Protein AF-A0A0S2UXV4-F1 (afdb_monomer_lite)

Structure (mmCIF, N/CA/C/O backbone):
data_AF-A0A0S2UXV4-F1
#
_entry.id   AF-A0A0S2UXV4-F1
#
loop_
_atom_site.group_PDB
_atom_site.id
_atom_site.type_symbol
_atom_site.label_atom_id
_atom_site.label_alt_id
_atom_site.label_comp_id
_atom_site.label_asym_id
_atom_site.label_entity_id
_atom_site.label_seq_id
_atom_site.pdbx_PDB_ins_code
_atom_site.Cartn_x
_atom_site.Cartn_y
_atom_site.Cartn_z
_atom_site.occupancy
_atom_site.B_iso_or_equiv
_atom_site.auth_seq_id
_atom_site.auth_comp_id
_atom_site.auth_asym_id
_atom_site.auth_atom_id
_atom_site.pdbx_PDB_model_num
ATOM 1 N N . MET A 1 1 ? 12.325 -0.995 1.389 1.00 57.44 1 MET A N 1
ATOM 2 C CA . MET A 1 1 ? 11.554 0.193 0.955 1.00 57.44 1 MET A CA 1
ATOM 3 C C . MET A 1 1 ? 10.919 -0.051 -0.409 1.00 57.44 1 MET A C 1
ATOM 5 O O . MET A 1 1 ? 11.620 -0.480 -1.323 1.00 57.44 1 MET A O 1
ATOM 9 N N . GLY A 1 2 ? 9.605 0.181 -0.484 1.00 92.56 2 GLY A N 1
ATOM 10 C CA . GLY A 1 2 ? 8.700 -0.107 -1.610 1.00 92.56 2 GLY A CA 1
ATOM 11 C C . GLY A 1 2 ? 7.215 -0.066 -1.202 1.00 92.56 2 GLY A C 1
ATOM 12 O O . GLY A 1 2 ? 6.404 -0.713 -1.843 1.00 92.56 2 GLY A O 1
ATOM 13 N N . MET A 1 3 ? 6.897 0.625 -0.096 1.00 97.44 3 MET A N 1
ATOM 14 C CA . MET A 1 3 ? 5.555 0.666 0.504 1.00 97.44 3 MET A CA 1
ATOM 15 C C . MET A 1 3 ? 4.651 1.669 -0.221 1.00 97.44 3 MET A C 1
ATOM 17 O O . MET A 1 3 ? 3.518 1.361 -0.568 1.00 97.44 3 MET A O 1
ATOM 21 N N . SER A 1 4 ? 5.173 2.869 -0.496 1.00 97.56 4 SER A N 1
ATOM 22 C CA . SER A 1 4 ? 4.485 3.858 -1.328 1.00 97.56 4 SER A CA 1
ATOM 23 C C . SER A 1 4 ? 4.500 3.428 -2.790 1.00 97.56 4 SER A C 1
ATOM 25 O O . SER A 1 4 ? 5.530 2.978 -3.308 1.00 97.56 4 SER A O 1
ATOM 27 N N . ASN A 1 5 ? 3.370 3.616 -3.465 1.00 94.38 5 ASN A N 1
ATOM 28 C CA . ASN A 1 5 ? 3.209 3.197 -4.847 1.00 94.38 5 ASN A CA 1
ATOM 29 C C . ASN A 1 5 ? 3.533 4.320 -5.843 1.00 94.38 5 ASN A C 1
ATOM 31 O O . ASN A 1 5 ? 3.295 5.495 -5.571 1.00 94.38 5 ASN A O 1
ATOM 35 N N . ALA A 1 6 ? 4.083 3.947 -6.996 1.00 97.50 6 ALA A N 1
ATOM 36 C CA . ALA A 1 6 ? 4.334 4.840 -8.122 1.00 97.50 6 ALA A CA 1
ATOM 37 C C . ALA A 1 6 ? 4.495 4.017 -9.406 1.00 97.50 6 ALA A C 1
ATOM 39 O O . ALA A 1 6 ? 5.276 3.063 -9.428 1.00 97.50 6 ALA A O 1
ATOM 40 N N . ASP A 1 7 ? 3.824 4.432 -10.480 1.00 98.19 7 ASP A N 1
ATOM 41 C CA . ASP A 1 7 ? 4.088 3.916 -11.824 1.00 98.19 7 ASP A CA 1
ATOM 42 C C . ASP A 1 7 ? 5.378 4.554 -12.353 1.00 98.19 7 ASP A C 1
ATOM 44 O O . ASP A 1 7 ? 5.411 5.748 -12.661 1.00 98.19 7 ASP A O 1
ATOM 48 N N . ARG A 1 8 ? 6.461 3.773 -12.422 1.00 98.62 8 ARG A N 1
ATOM 49 C CA . ARG A 1 8 ? 7.773 4.261 -12.871 1.00 98.62 8 ARG A CA 1
ATOM 50 C C . ARG A 1 8 ? 7.927 4.166 -14.393 1.00 98.62 8 ARG A C 1
ATOM 52 O O . ARG A 1 8 ? 8.929 4.652 -14.914 1.00 98.62 8 ARG A O 1
ATOM 59 N N . GLY A 1 9 ? 6.967 3.558 -15.090 1.00 98.31 9 GLY A N 1
ATOM 60 C CA . GLY A 1 9 ? 6.864 3.502 -16.547 1.00 98.31 9 GLY A CA 1
ATOM 61 C C . GLY A 1 9 ? 6.062 4.663 -17.139 1.00 98.31 9 GLY A C 1
ATOM 62 O O . GLY A 1 9 ? 6.107 4.878 -18.351 1.00 98.31 9 GLY A O 1
ATOM 63 N N . ALA A 1 10 ? 5.369 5.439 -16.300 1.00 98.50 10 ALA A N 1
ATOM 64 C CA . ALA A 1 10 ? 4.619 6.617 -16.715 1.00 98.50 10 ALA A CA 1
ATOM 65 C C . ALA A 1 10 ? 5.504 7.659 -17.441 1.00 98.50 10 ALA A C 1
ATOM 67 O O . ALA A 1 10 ? 6.684 7.809 -17.101 1.00 98.50 10 ALA A O 1
ATOM 68 N N . PRO A 1 11 ? 4.941 8.462 -18.374 1.00 98.50 11 PRO A N 1
ATOM 69 C CA . PRO A 1 11 ? 5.703 9.448 -19.151 1.00 98.50 11 PRO A CA 1
ATOM 70 C C . PRO A 1 11 ? 6.530 10.423 -18.306 1.00 98.50 11 PRO A C 1
ATOM 72 O O . PRO A 1 11 ? 7.628 10.799 -18.710 1.00 98.50 11 PRO A O 1
ATOM 75 N N . LEU A 1 12 ? 6.042 10.770 -17.108 1.00 98.62 12 LEU A N 1
ATOM 76 C CA . LEU A 1 12 ? 6.740 11.618 -16.136 1.00 98.62 12 LEU A CA 1
ATOM 77 C C . LEU A 1 12 ? 8.159 11.120 -15.809 1.00 98.62 12 LEU A C 1
ATOM 79 O O . LEU A 1 12 ? 9.052 11.920 -15.548 1.00 98.62 12 LEU A O 1
ATOM 83 N N . TRP A 1 13 ? 8.374 9.804 -15.830 1.00 98.69 13 TRP A N 1
ATOM 84 C CA . TRP A 1 13 ? 9.637 9.167 -15.454 1.00 98.69 13 TRP A CA 1
ATOM 85 C C . TRP A 1 13 ? 10.386 8.563 -16.640 1.00 98.69 13 TRP A C 1
ATOM 87 O O . TRP A 1 13 ? 11.352 7.826 -16.430 1.00 98.69 13 TRP A O 1
ATOM 97 N N . LYS A 1 14 ? 9.980 8.884 -17.878 1.00 98.44 14 LYS A N 1
ATOM 98 C CA . LYS A 1 14 ? 10.523 8.279 -19.100 1.00 98.44 14 LYS A CA 1
ATOM 99 C C . LYS A 1 14 ? 12.051 8.311 -19.140 1.00 98.44 14 LYS A C 1
ATOM 101 O O . LYS A 1 14 ? 12.664 7.272 -19.342 1.00 98.44 14 LYS A O 1
ATOM 106 N N . GLU A 1 15 ? 12.662 9.470 -18.904 1.00 98.62 15 GLU A N 1
ATOM 107 C CA . GLU A 1 15 ? 14.124 9.617 -18.966 1.00 98.62 15 GLU A CA 1
ATOM 108 C C . GLU A 1 15 ? 14.836 8.739 -17.930 1.00 98.62 15 GLU A C 1
ATOM 110 O O . GLU A 1 15 ? 15.818 8.073 -18.243 1.00 98.62 15 GLU A O 1
ATOM 115 N N . LYS A 1 16 ? 14.287 8.648 -16.712 1.00 98.75 16 LYS A N 1
ATOM 116 C CA . LYS A 1 16 ? 14.839 7.783 -15.660 1.00 98.75 16 LYS A CA 1
ATOM 117 C C . LYS A 1 16 ? 14.667 6.299 -15.983 1.00 98.75 16 LYS A C 1
ATOM 119 O O . LYS A 1 16 ? 15.548 5.503 -15.667 1.00 98.75 16 LYS A O 1
ATOM 124 N N . ARG A 1 17 ? 13.550 5.909 -16.607 1.00 98.75 17 ARG A N 1
ATOM 125 C CA . ARG A 1 17 ? 13.352 4.544 -17.120 1.00 98.75 17 ARG A CA 1
ATOM 126 C C . ARG A 1 17 ? 14.335 4.240 -18.247 1.00 98.75 17 ARG A C 1
ATOM 128 O O . ARG A 1 17 ? 14.887 3.147 -18.264 1.00 98.75 17 ARG A O 1
ATOM 135 N N . ASP A 1 18 ? 14.579 5.189 -19.143 1.00 98.69 18 ASP A N 1
ATOM 136 C CA . ASP A 1 18 ? 15.531 5.029 -20.243 1.00 98.69 18 ASP A CA 1
ATOM 137 C C . ASP A 1 18 ? 16.960 4.808 -19.725 1.00 98.69 18 ASP A C 1
ATOM 139 O O . ASP A 1 18 ? 17.652 3.945 -20.255 1.00 98.69 18 ASP A O 1
ATOM 143 N N . THR A 1 19 ? 17.366 5.468 -18.630 1.00 98.81 19 THR A N 1
ATOM 144 C CA . THR A 1 19 ? 18.645 5.179 -17.949 1.00 98.81 19 THR A CA 1
ATOM 145 C C . THR A 1 19 ? 18.727 3.745 -17.414 1.00 98.81 19 THR A C 1
ATOM 147 O O . THR A 1 19 ? 19.782 3.126 -17.467 1.00 98.81 19 THR A O 1
ATOM 150 N N . TRP A 1 20 ? 17.630 3.177 -16.907 1.00 98.75 20 TRP A N 1
ATOM 151 C CA . TRP A 1 20 ? 17.620 1.765 -16.501 1.00 98.75 20 TRP A CA 1
ATOM 152 C C . TRP A 1 20 ? 17.689 0.824 -17.699 1.00 98.75 20 TRP A C 1
ATOM 154 O O . TRP A 1 20 ? 18.433 -0.151 -17.673 1.00 98.75 20 TRP A O 1
ATOM 164 N N . VAL A 1 21 ? 16.950 1.135 -18.765 1.00 98.69 21 VAL A N 1
ATOM 165 C CA . VAL A 1 21 ? 16.989 0.354 -20.004 1.00 98.69 21 VAL A CA 1
ATOM 166 C C . VAL A 1 21 ? 18.397 0.357 -20.600 1.00 98.69 21 VAL A C 1
ATOM 168 O O . VAL A 1 21 ? 18.826 -0.698 -21.047 1.00 98.69 21 VAL A O 1
ATOM 171 N N . SER A 1 22 ? 19.140 1.470 -20.542 1.00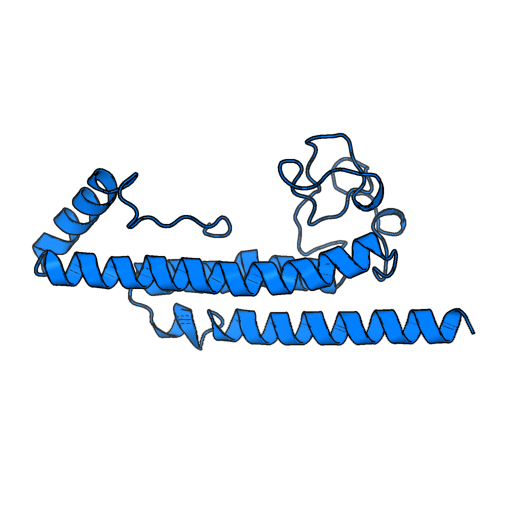 98.62 22 SER A N 1
ATOM 172 C CA . SER A 1 22 ? 20.525 1.511 -21.034 1.00 98.62 22 SER A CA 1
ATOM 173 C C . SER A 1 22 ? 21.486 0.637 -20.228 1.00 98.62 22 SER 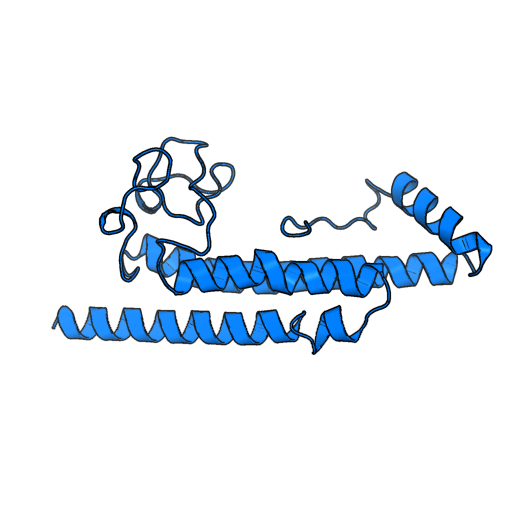A C 1
ATOM 175 O O . SER A 1 22 ? 22.439 0.137 -20.799 1.00 98.62 22 SER A O 1
ATOM 177 N N . VAL A 1 23 ? 21.242 0.418 -18.929 1.00 98.62 23 VAL A N 1
ATOM 178 C CA . VAL A 1 23 ? 22.025 -0.556 -18.139 1.00 98.62 23 VAL A CA 1
ATOM 179 C C . VAL A 1 23 ? 21.712 -1.983 -18.588 1.00 98.62 23 VAL A C 1
ATOM 181 O O . VAL A 1 23 ? 22.601 -2.815 -18.715 1.00 98.62 23 VAL A O 1
ATOM 184 N N . CYS A 1 24 ? 20.438 -2.288 -18.835 1.00 98.25 24 CYS A N 1
ATOM 185 C CA . CYS A 1 24 ? 20.035 -3.609 -19.316 1.00 98.25 24 CYS A CA 1
ATOM 186 C C . CYS A 1 24 ? 20.502 -3.895 -20.756 1.00 98.25 24 CYS A C 1
ATOM 188 O O . CYS A 1 24 ? 20.603 -5.065 -21.130 1.00 98.25 24 CYS A O 1
ATOM 190 N N . ASP A 1 25 ? 20.761 -2.847 -21.544 1.00 97.12 25 ASP A N 1
ATOM 191 C CA . ASP A 1 25 ? 21.166 -2.924 -22.954 1.00 97.12 25 ASP A CA 1
ATOM 192 C C . ASP A 1 25 ? 22.541 -3.577 -23.151 1.00 97.12 25 ASP A C 1
ATOM 194 O O . ASP A 1 25 ? 22.816 -4.135 -24.210 1.00 97.12 25 ASP A O 1
ATOM 198 N N . ASP A 1 26 ? 23.368 -3.619 -22.099 1.00 98.44 26 ASP A N 1
ATOM 199 C CA . ASP A 1 26 ? 24.643 -4.345 -22.098 1.00 98.44 26 ASP A CA 1
ATOM 200 C C . ASP A 1 26 ? 24.471 -5.835 -22.468 1.00 98.44 26 ASP A C 1
ATOM 202 O O . ASP A 1 26 ? 25.381 -6.446 -23.032 1.00 98.44 26 ASP A O 1
ATOM 206 N N . CYS A 1 27 ? 23.304 -6.427 -22.165 1.00 98.62 27 CYS A N 1
ATOM 207 C CA . CYS A 1 27 ? 23.048 -7.865 -22.330 1.00 98.62 27 CYS A CA 1
ATOM 208 C C . CYS A 1 27 ? 21.691 -8.219 -22.971 1.00 98.62 27 CYS A C 1
ATOM 210 O O . CYS A 1 27 ? 21.466 -9.382 -23.314 1.00 98.62 27 CYS A O 1
ATOM 212 N N . HIS A 1 28 ? 20.762 -7.272 -23.118 1.00 98.69 28 HIS A N 1
ATOM 213 C CA . HIS A 1 28 ? 19.406 -7.525 -23.612 1.00 98.69 28 HIS A CA 1
ATOM 214 C C . HIS A 1 28 ? 18.954 -6.447 -24.587 1.00 98.69 28 HIS A C 1
ATOM 216 O O . HIS A 1 28 ? 19.292 -5.290 -24.423 1.00 98.69 28 HIS A O 1
ATOM 222 N N . SER A 1 29 ? 18.082 -6.787 -25.543 1.00 98.62 29 SER A N 1
ATOM 223 C CA . SER A 1 29 ? 17.485 -5.745 -26.392 1.00 98.62 29 SER A CA 1
ATOM 224 C C . SER A 1 29 ? 16.732 -4.690 -25.552 1.00 98.62 29 SER A C 1
ATOM 226 O O . SER A 1 29 ? 16.037 -5.070 -24.595 1.00 98.62 29 SER A O 1
ATOM 228 N N . PRO A 1 30 ? 16.732 -3.400 -25.949 1.00 98.50 30 PRO A N 1
ATOM 229 C CA . PRO A 1 30 ? 16.050 -2.342 -25.200 1.00 98.50 30 PRO A CA 1
ATOM 230 C C . PRO A 1 30 ? 14.556 -2.605 -25.003 1.00 98.50 30 PRO A C 1
ATOM 232 O O . PRO A 1 30 ? 13.965 -2.215 -23.995 1.00 98.50 30 PRO A O 1
ATOM 235 N N . ARG A 1 31 ? 13.931 -3.277 -25.978 1.00 98.56 31 ARG A N 1
ATOM 236 C CA . ARG A 1 31 ? 12.520 -3.658 -25.921 1.00 98.56 31 ARG A CA 1
ATOM 237 C C . ARG A 1 31 ? 12.260 -4.662 -24.802 1.00 98.56 31 ARG A C 1
ATOM 239 O O . ARG A 1 31 ? 11.380 -4.418 -23.984 1.00 98.56 31 ARG A O 1
ATOM 246 N N . PHE A 1 32 ? 13.045 -5.739 -24.745 1.00 98.75 32 PHE A N 1
ATOM 247 C CA . PHE A 1 32 ? 12.918 -6.762 -23.706 1.00 98.75 32 PHE A CA 1
ATOM 248 C C . PHE A 1 32 ? 13.050 -6.151 -22.307 1.00 98.75 32 PHE A C 1
ATOM 250 O O . PHE A 1 32 ? 12.185 -6.353 -21.459 1.00 98.75 32 PHE A O 1
ATOM 257 N N . ALA A 1 33 ? 14.089 -5.341 -22.086 1.00 98.69 33 ALA A N 1
ATOM 258 C CA . ALA A 1 33 ? 14.313 -4.687 -20.801 1.00 98.69 33 ALA A CA 1
ATOM 259 C C . ALA A 1 33 ? 13.147 -3.766 -20.408 1.00 98.69 33 ALA A C 1
ATOM 261 O O . ALA A 1 33 ? 12.652 -3.820 -19.282 1.00 98.69 33 ALA A O 1
ATOM 262 N N . ARG A 1 34 ? 12.674 -2.939 -21.347 1.00 98.69 34 ARG A N 1
ATOM 263 C CA . ARG A 1 34 ? 11.580 -1.992 -21.105 1.00 98.69 34 ARG A CA 1
ATOM 264 C C . ARG A 1 34 ? 10.270 -2.693 -20.769 1.00 98.69 34 ARG A C 1
ATOM 266 O O . ARG A 1 34 ? 9.624 -2.293 -19.806 1.00 98.69 34 ARG A O 1
ATOM 273 N N . GLU A 1 35 ? 9.891 -3.707 -21.542 1.00 98.75 35 GLU A N 1
ATOM 274 C CA . GLU A 1 35 ? 8.645 -4.455 -21.336 1.00 98.75 35 GLU A CA 1
ATOM 275 C C . GLU A 1 35 ? 8.700 -5.276 -20.033 1.00 98.75 35 GLU A C 1
ATOM 277 O O . GLU A 1 35 ? 7.721 -5.319 -19.292 1.00 98.75 35 GLU A O 1
ATOM 282 N N . ASN A 1 36 ? 9.863 -5.830 -19.668 1.00 98.75 36 ASN A N 1
ATOM 283 C CA . ASN A 1 36 ? 10.034 -6.521 -18.387 1.00 98.75 36 ASN A CA 1
ATOM 284 C C . ASN A 1 36 ? 9.922 -5.563 -17.184 1.00 98.75 36 ASN A C 1
ATOM 286 O O . ASN A 1 36 ? 9.260 -5.868 -16.193 1.00 98.75 36 ASN A O 1
ATOM 290 N N . LEU A 1 37 ? 10.524 -4.372 -17.273 1.00 98.81 37 LEU A N 1
ATOM 291 C CA . LEU A 1 37 ? 10.383 -3.338 -16.242 1.00 98.81 37 LEU A CA 1
ATOM 292 C C . LEU A 1 37 ? 8.968 -2.743 -16.196 1.00 98.81 37 LEU A C 1
ATOM 294 O O . LEU A 1 37 ? 8.528 -2.320 -15.132 1.00 98.81 37 LEU A O 1
ATOM 298 N N . GLN A 1 38 ? 8.238 -2.738 -17.312 1.00 98.81 38 GLN A N 1
ATOM 299 C CA . GLN A 1 38 ? 6.821 -2.380 -17.322 1.00 98.81 38 GLN A CA 1
ATOM 300 C C . GLN A 1 38 ? 5.980 -3.409 -16.553 1.00 98.81 38 GLN A C 1
ATOM 302 O O . GLN A 1 38 ? 5.096 -3.021 -15.795 1.00 98.81 38 GLN A O 1
ATOM 307 N N . ALA A 1 39 ? 6.282 -4.706 -16.667 1.00 98.81 39 ALA A N 1
ATOM 308 C CA . ALA A 1 39 ? 5.599 -5.729 -15.873 1.00 98.81 39 ALA A CA 1
ATOM 309 C C . ALA A 1 39 ? 5.800 -5.523 -14.357 1.00 98.81 39 ALA A C 1
ATOM 311 O O . ALA A 1 39 ? 4.876 -5.752 -13.578 1.00 98.81 39 ALA A O 1
ATOM 312 N N . MET A 1 40 ? 6.971 -5.032 -13.930 1.00 98.81 40 MET A N 1
ATOM 313 C CA . MET A 1 40 ? 7.192 -4.604 -12.541 1.00 98.81 40 MET A CA 1
ATOM 314 C C . MET A 1 40 ? 6.260 -3.446 -12.146 1.00 98.81 40 MET A C 1
ATOM 316 O O . MET A 1 40 ? 5.716 -3.466 -11.044 1.00 98.81 40 MET A O 1
ATOM 320 N N . ASP A 1 41 ? 6.058 -2.452 -13.019 1.00 98.75 41 ASP A N 1
ATOM 321 C CA . ASP A 1 41 ? 5.152 -1.330 -12.736 1.00 98.75 41 ASP A CA 1
ATOM 322 C C . ASP A 1 41 ? 3.703 -1.798 -12.550 1.00 98.75 41 ASP A C 1
ATOM 324 O O . ASP A 1 41 ? 3.037 -1.354 -11.613 1.00 98.75 41 ASP A O 1
ATOM 328 N N . GLU A 1 42 ? 3.224 -2.709 -13.404 1.00 98.81 42 GLU A N 1
ATOM 329 C CA . GLU A 1 42 ? 1.883 -3.294 -13.272 1.00 98.81 42 GLU A CA 1
ATOM 330 C C . GLU A 1 42 ? 1.745 -4.102 -11.980 1.00 98.81 42 GLU A C 1
ATOM 332 O O . GLU A 1 42 ? 0.815 -3.874 -11.210 1.00 98.81 42 GLU A O 1
ATOM 337 N N . ALA A 1 43 ? 2.722 -4.954 -11.656 1.00 98.69 43 ALA A N 1
ATOM 338 C CA . ALA A 1 43 ? 2.705 -5.712 -10.407 1.00 98.69 43 ALA A CA 1
ATOM 339 C C . ALA A 1 43 ? 2.685 -4.802 -9.163 1.00 98.69 43 ALA A C 1
ATOM 341 O O . ALA A 1 43 ? 1.992 -5.094 -8.187 1.00 98.69 43 ALA A O 1
ATOM 342 N N . CYS A 1 44 ? 3.405 -3.674 -9.187 1.00 98.56 44 CYS A N 1
ATOM 343 C CA . CYS A 1 44 ? 3.343 -2.671 -8.123 1.00 98.56 44 CYS A CA 1
ATOM 344 C C . CYS A 1 44 ? 1.967 -1.997 -8.037 1.00 98.56 44 CYS A C 1
ATOM 346 O O . CYS A 1 44 ? 1.455 -1.810 -6.929 1.00 98.56 44 CYS A O 1
ATOM 348 N N . LYS A 1 45 ? 1.355 -1.635 -9.171 1.00 98.62 45 LYS A N 1
ATOM 349 C CA . LYS A 1 45 ? 0.001 -1.059 -9.220 1.00 98.62 45 LYS A CA 1
ATOM 350 C C . LYS A 1 45 ? -1.029 -2.027 -8.635 1.00 98.62 45 LYS A C 1
ATOM 352 O O . LYS A 1 45 ? -1.739 -1.647 -7.703 1.00 98.62 45 LYS A O 1
ATOM 357 N N . ASP A 1 46 ? -1.017 -3.281 -9.073 1.00 98.69 46 ASP A N 1
ATOM 358 C CA . ASP A 1 46 ? -1.932 -4.326 -8.600 1.00 98.69 46 ASP A CA 1
ATOM 359 C C . ASP A 1 46 ? -1.754 -4.635 -7.107 1.00 98.69 46 ASP A C 1
ATOM 361 O O . ASP A 1 46 ? -2.733 -4.778 -6.372 1.00 98.69 46 ASP A O 1
ATOM 365 N N . ALA A 1 47 ? -0.513 -4.668 -6.616 1.00 98.69 47 ALA A N 1
ATOM 366 C CA . ALA A 1 47 ? -0.236 -4.806 -5.187 1.00 98.69 47 ALA A CA 1
ATOM 367 C C . ALA A 1 47 ? -0.824 -3.642 -4.371 1.00 98.69 47 ALA A C 1
ATOM 369 O O . ALA A 1 47 ? -1.409 -3.850 -3.306 1.00 98.69 47 ALA A O 1
ATOM 370 N N . GLY A 1 48 ? -0.724 -2.416 -4.895 1.00 98.38 48 GLY A N 1
ATOM 371 C CA . GLY A 1 48 ? -1.343 -1.240 -4.291 1.00 98.38 48 GLY A CA 1
ATOM 372 C C . GLY A 1 48 ? -2.858 -1.372 -4.161 1.00 98.38 48 GLY A C 1
ATOM 373 O O . GLY A 1 48 ? -3.393 -1.046 -3.105 1.00 98.38 48 GLY A O 1
ATOM 374 N N . LEU A 1 49 ? -3.535 -1.913 -5.180 1.00 98.50 49 LEU A N 1
ATOM 375 C CA . LEU A 1 49 ? -4.983 -2.156 -5.141 1.00 98.50 49 LEU A CA 1
ATOM 376 C C . LEU A 1 49 ? -5.367 -3.109 -3.999 1.00 98.50 49 LEU A C 1
ATOM 378 O O . LEU A 1 49 ? -6.277 -2.808 -3.224 1.00 98.50 49 LEU A O 1
ATOM 382 N N . LYS A 1 50 ? -4.628 -4.215 -3.836 1.00 98.56 50 LYS A N 1
ATOM 383 C CA . LYS A 1 50 ? -4.845 -5.169 -2.733 1.00 98.56 50 LYS A CA 1
ATOM 384 C C . LYS A 1 50 ? -4.658 -4.517 -1.364 1.00 98.56 50 LYS A C 1
ATOM 386 O O . LYS A 1 50 ? -5.428 -4.777 -0.433 1.00 98.56 50 LYS A O 1
ATOM 391 N N . TYR A 1 51 ? -3.646 -3.661 -1.222 1.00 98.75 51 TYR A N 1
ATOM 392 C CA . TYR A 1 51 ? -3.432 -2.959 0.039 1.00 98.75 51 TYR A CA 1
ATOM 393 C C . TYR A 1 51 ? -4.517 -1.919 0.314 1.00 98.75 51 TYR A C 1
ATOM 395 O O . TYR A 1 51 ? -4.971 -1.832 1.449 1.00 98.75 51 TYR A O 1
ATOM 403 N N . THR A 1 52 ? -4.996 -1.184 -0.694 1.00 98.62 52 THR A N 1
ATOM 404 C CA . THR A 1 52 ? -6.125 -0.258 -0.524 1.00 98.62 52 THR A CA 1
ATOM 405 C C . THR A 1 52 ? -7.361 -0.980 0.015 1.00 98.62 52 THR A C 1
ATOM 407 O O . THR A 1 52 ? -8.002 -0.474 0.935 1.00 98.62 52 THR A O 1
ATOM 410 N N . GLU A 1 53 ? -7.666 -2.184 -0.480 1.00 98.69 53 GLU A N 1
ATOM 411 C CA . GLU A 1 53 ? -8.760 -3.000 0.064 1.00 98.69 53 GLU A CA 1
ATOM 412 C C . GLU A 1 53 ? -8.492 -3.426 1.517 1.00 98.69 53 GLU A C 1
ATOM 414 O O . GLU A 1 53 ? -9.355 -3.269 2.380 1.00 98.69 53 GLU A O 1
ATOM 419 N N . THR A 1 54 ? -7.279 -3.908 1.809 1.00 98.75 54 THR A N 1
ATOM 420 C CA . THR A 1 54 ? -6.877 -4.337 3.163 1.00 98.75 54 THR A CA 1
ATOM 421 C C . THR A 1 54 ? -6.971 -3.183 4.167 1.00 98.75 54 THR A C 1
ATOM 423 O O . THR A 1 54 ? -7.575 -3.325 5.230 1.00 98.75 54 THR A O 1
ATOM 426 N N . PHE A 1 55 ? -6.434 -2.017 3.805 1.00 98.75 55 PHE A N 1
ATOM 427 C CA . PHE A 1 55 ? -6.472 -0.806 4.616 1.00 98.75 55 PHE A CA 1
ATOM 428 C C . PHE A 1 55 ? -7.909 -0.355 4.864 1.00 98.75 55 PHE A C 1
ATOM 430 O O . PHE A 1 55 ? -8.239 0.020 5.984 1.00 98.75 55 PHE A O 1
ATOM 437 N N . LYS A 1 56 ? -8.794 -0.436 3.860 1.00 98.62 56 LYS A N 1
ATOM 438 C CA . LYS A 1 56 ? -10.186 -0.008 4.026 1.00 98.62 56 LYS A CA 1
ATOM 439 C C . LYS A 1 56 ? -10.943 -0.852 5.050 1.00 98.62 56 LYS A C 1
ATOM 441 O O . LYS A 1 56 ? -11.777 -0.316 5.776 1.00 98.62 56 LYS A O 1
ATOM 446 N N . VAL A 1 57 ? -10.631 -2.145 5.154 1.00 98.50 57 VAL A N 1
ATOM 447 C CA . VAL A 1 57 ? -11.180 -3.008 6.212 1.00 98.50 57 VAL A CA 1
ATOM 448 C C . VAL A 1 57 ? -10.763 -2.505 7.598 1.00 98.50 57 VAL A C 1
ATOM 450 O O . VAL A 1 57 ? -11.619 -2.359 8.470 1.00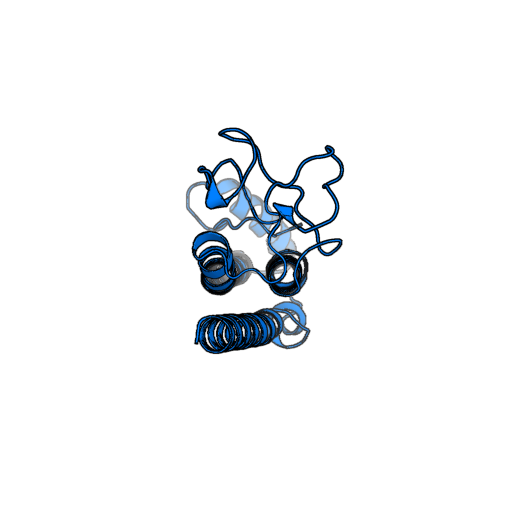 98.50 57 VAL A O 1
ATOM 453 N N . ALA A 1 58 ? -9.477 -2.199 7.787 1.00 98.31 58 ALA A N 1
ATOM 454 C CA . ALA A 1 58 ? -8.946 -1.693 9.053 1.00 98.31 58 ALA A CA 1
ATOM 455 C C . ALA A 1 58 ? -9.475 -0.293 9.397 1.00 98.31 58 ALA A C 1
ATOM 457 O O . ALA A 1 58 ? -9.920 -0.055 10.517 1.00 98.31 58 ALA A O 1
ATOM 458 N N . GLU A 1 59 ? -9.484 0.615 8.421 1.00 98.50 59 GLU A N 1
ATOM 459 C CA . GLU A 1 59 ? -9.984 1.978 8.586 1.00 98.50 59 GLU A CA 1
ATOM 460 C C . GLU A 1 59 ? -11.464 1.985 8.974 1.00 98.50 59 GLU A C 1
ATOM 462 O O . GLU A 1 59 ? -11.855 2.720 9.874 1.00 98.50 59 GLU A O 1
ATOM 467 N N . ASN A 1 60 ? -12.292 1.140 8.354 1.00 98.19 60 ASN A N 1
ATOM 468 C CA . ASN A 1 60 ? -13.702 1.059 8.724 1.00 98.19 60 ASN A CA 1
ATOM 469 C C . ASN A 1 60 ? -13.887 0.581 10.173 1.00 98.19 60 ASN A C 1
ATOM 471 O O . ASN A 1 60 ? -14.757 1.101 10.856 1.00 98.19 60 ASN A O 1
ATOM 475 N N . LEU A 1 61 ? -13.078 -0.364 10.672 1.00 97.44 61 LEU A N 1
ATOM 476 C CA . LEU A 1 61 ? -13.134 -0.752 12.091 1.00 97.44 61 LEU A CA 1
ATOM 477 C C . LEU A 1 61 ? -12.737 0.404 13.014 1.00 97.44 61 LEU A C 1
ATOM 479 O O . LEU A 1 61 ? -13.405 0.627 14.020 1.00 97.44 61 LEU A O 1
ATOM 483 N N . GLN A 1 62 ? -11.690 1.153 12.655 1.00 97.50 62 GLN A N 1
ATOM 484 C CA . GLN A 1 62 ? -11.256 2.329 13.408 1.00 97.50 62 GLN A CA 1
ATOM 485 C C . GLN A 1 62 ? -12.364 3.390 13.467 1.00 97.50 62 GLN A C 1
ATOM 487 O O . GLN A 1 62 ? -12.691 3.893 14.540 1.00 97.50 62 GLN A O 1
ATOM 492 N N . LEU A 1 63 ? -12.971 3.715 12.324 1.00 97.56 63 LEU A N 1
ATOM 493 C CA . LEU A 1 63 ? -14.015 4.738 12.231 1.00 97.56 63 LEU A CA 1
ATOM 494 C C . LEU A 1 63 ? -15.336 4.306 12.879 1.00 97.56 63 LEU A C 1
ATOM 496 O O . LEU A 1 63 ? -16.027 5.143 13.455 1.00 97.56 63 LEU A O 1
ATOM 500 N N . ASP A 1 64 ? -15.661 3.013 12.842 1.00 96.62 64 ASP A N 1
ATOM 501 C CA . ASP A 1 64 ? -16.845 2.454 13.504 1.00 96.62 64 ASP A CA 1
ATOM 502 C C . ASP A 1 64 ? -16.657 2.297 15.028 1.00 96.62 64 ASP A C 1
ATOM 504 O O . ASP A 1 64 ? -17.604 1.931 15.730 1.00 96.62 64 ASP A O 1
ATOM 508 N N . GLY A 1 65 ? -15.451 2.552 15.553 1.00 95.81 65 GLY A N 1
ATOM 509 C CA . GLY A 1 65 ? -15.119 2.358 16.965 1.00 95.81 65 GLY A CA 1
ATOM 510 C C . GLY A 1 65 ? -15.117 0.886 17.386 1.00 95.81 65 GLY A C 1
ATOM 511 O O . GLY A 1 65 ? -15.472 0.580 18.519 1.00 95.81 65 GLY A O 1
ATOM 512 N N . MET A 1 66 ? -14.779 -0.009 16.454 1.00 95.38 66 MET A N 1
ATOM 513 C CA . MET A 1 66 ? -14.768 -1.471 16.612 1.00 95.38 66 MET A CA 1
ATOM 514 C C . MET A 1 66 ? -13.348 -2.054 16.523 1.00 95.38 66 MET A C 1
ATOM 516 O O . MET A 1 66 ? -13.175 -3.243 16.255 1.00 95.38 66 MET A O 1
ATOM 520 N N . GLY A 1 67 ? -12.319 -1.214 16.650 1.00 88.81 67 GLY A N 1
ATOM 521 C CA . GLY A 1 67 ? -10.948 -1.679 16.824 1.00 88.81 67 GLY A CA 1
ATOM 522 C C . GLY A 1 67 ? -10.798 -2.319 18.200 1.00 88.81 67 GLY A C 1
ATOM 523 O O . GLY A 1 67 ? -11.180 -1.722 19.200 1.00 88.81 67 GLY A O 1
ATOM 524 N N . GLU A 1 68 ? -10.239 -3.525 18.249 1.00 90.19 68 GLU A N 1
ATOM 525 C CA . GLU A 1 68 ? -10.056 -4.274 19.493 1.00 90.19 68 GLU A CA 1
ATOM 526 C C . GLU A 1 68 ? -8.555 -4.495 19.751 1.00 90.19 68 GLU A C 1
ATOM 528 O O . GLU A 1 68 ? -7.956 -5.394 19.143 1.00 90.19 68 GLU A O 1
ATOM 533 N N . PRO A 1 69 ? -7.912 -3.685 20.617 1.00 94.44 69 PRO A N 1
ATOM 534 C CA . PRO A 1 69 ? -8.425 -2.460 21.256 1.00 94.44 69 PRO A CA 1
ATOM 535 C C . PRO A 1 69 ? -8.384 -1.224 20.328 1.00 94.44 69 PRO A C 1
ATOM 537 O O . PRO A 1 69 ? -7.703 -1.220 19.301 1.00 94.44 69 PRO A O 1
ATOM 540 N N . MET A 1 70 ? -9.069 -0.141 20.720 1.00 97.56 70 MET A N 1
ATOM 541 C CA . MET A 1 70 ? -8.960 1.178 20.076 1.00 97.56 70 MET A CA 1
ATOM 542 C C . MET A 1 70 ? -7.657 1.896 20.495 1.00 97.56 70 MET A C 1
ATOM 544 O O . MET A 1 70 ? -7.167 1.662 21.600 1.00 97.56 70 MET A O 1
ATOM 548 N N . PRO A 1 71 ? -7.114 2.850 19.704 1.00 98.06 71 PRO A N 1
ATOM 549 C CA . PRO A 1 71 ? -5.835 3.512 20.012 1.00 98.06 71 PRO A CA 1
ATOM 550 C C . PRO A 1 71 ? -5.740 4.176 21.389 1.00 98.06 71 PRO A C 1
ATOM 552 O O . PRO A 1 71 ? -4.694 4.125 22.034 1.00 98.06 71 PRO A O 1
ATOM 555 N N . LYS A 1 72 ? -6.842 4.762 21.867 1.00 97.44 72 LYS A N 1
ATOM 556 C CA . LYS A 1 72 ? -6.940 5.377 23.203 1.00 97.44 72 LYS A CA 1
ATOM 557 C C . LYS A 1 72 ? -6.753 4.380 24.358 1.00 97.44 72 LYS A C 1
ATOM 559 O O . LYS A 1 72 ? -6.443 4.803 25.463 1.00 97.44 72 LYS A O 1
ATOM 564 N N . ASP A 1 73 ? -6.968 3.092 24.094 1.00 97.75 73 ASP A N 1
ATOM 565 C CA . ASP A 1 73 ? -6.916 2.007 25.076 1.00 97.75 73 ASP A CA 1
ATOM 566 C C . ASP A 1 73 ? -5.617 1.178 24.946 1.00 97.75 73 ASP A C 1
ATOM 568 O O . ASP A 1 73 ? -5.363 0.279 25.747 1.00 97.75 73 ASP A O 1
ATOM 572 N N . LEU A 1 74 ? -4.770 1.482 23.954 1.00 98.12 74 LEU A N 1
ATOM 573 C CA . LEU A 1 74 ? -3.403 0.964 23.846 1.00 98.12 74 LEU A CA 1
ATOM 574 C C . LEU A 1 74 ? -2.447 1.741 24.759 1.00 98.12 74 LEU A C 1
ATOM 576 O O . LEU A 1 74 ? -2.745 2.855 25.182 1.00 98.12 74 LEU A O 1
ATOM 580 N N . HIS A 1 75 ? -1.255 1.193 25.016 1.00 98.31 75 HIS A N 1
ATOM 581 C CA . HIS A 1 75 ? -0.169 1.988 25.597 1.00 98.31 75 HIS A CA 1
ATOM 582 C C . HIS A 1 75 ? 0.150 3.168 24.657 1.00 98.31 75 HIS A C 1
ATOM 584 O O . HIS A 1 75 ? 0.117 2.959 23.438 1.00 98.31 75 HIS A O 1
ATOM 590 N N . PRO A 1 76 ? 0.472 4.373 25.173 1.00 98.50 76 PRO A N 1
ATOM 591 C CA . PRO A 1 76 ? 0.816 5.503 24.318 1.00 98.50 76 PRO A CA 1
ATOM 592 C C . PRO A 1 76 ? 1.964 5.156 23.362 1.00 98.50 76 PRO A C 1
ATOM 594 O O . PRO A 1 76 ? 2.829 4.327 23.670 1.00 98.50 76 PRO A O 1
ATOM 597 N N . ASP A 1 77 ? 1.946 5.775 22.188 1.00 98.38 77 ASP A N 1
ATOM 598 C CA . ASP A 1 77 ? 3.010 5.677 21.198 1.00 98.38 77 ASP A CA 1
ATOM 599 C C . ASP A 1 77 ? 4.312 6.322 21.708 1.00 98.38 77 ASP A C 1
ATOM 601 O O . ASP A 1 77 ? 4.386 6.856 22.821 1.00 98.38 77 ASP A O 1
ATOM 605 N N . TRP A 1 78 ? 5.377 6.264 20.907 1.00 97.88 78 TRP A N 1
ATOM 606 C CA . TRP A 1 78 ? 6.671 6.837 21.303 1.00 97.88 78 TRP A CA 1
ATOM 607 C C . TRP A 1 78 ? 6.623 8.347 21.618 1.00 97.88 78 TRP A C 1
ATOM 609 O O . TRP A 1 78 ? 7.491 8.840 22.340 1.00 97.88 78 TRP A O 1
ATOM 619 N N . ALA A 1 79 ? 5.634 9.077 21.088 1.00 97.69 79 ALA A N 1
ATOM 620 C CA . ALA A 1 79 ? 5.428 10.501 21.334 1.00 97.69 79 ALA A CA 1
ATOM 621 C C . ALA A 1 79 ? 4.597 10.767 22.604 1.00 97.69 79 ALA A C 1
ATOM 623 O O . ALA A 1 79 ? 4.390 11.923 22.972 1.00 97.69 79 ALA A O 1
ATOM 624 N N . GLY A 1 80 ? 4.154 9.716 23.301 1.00 98.00 80 GLY A N 1
ATOM 625 C CA . GLY A 1 80 ? 3.273 9.829 24.458 1.00 98.00 80 GLY A CA 1
ATOM 626 C C . GLY A 1 80 ? 1.805 10.033 24.076 1.00 98.00 80 GLY A C 1
ATOM 627 O O . GLY A 1 80 ? 1.018 10.453 24.924 1.00 98.00 80 GLY A O 1
ATOM 628 N N . GLU A 1 81 ? 1.429 9.769 22.823 1.00 98.00 81 GLU A N 1
ATOM 629 C CA . GLU A 1 81 ? 0.095 10.027 22.287 1.00 98.00 81 GLU A CA 1
ATOM 630 C C . GLU A 1 81 ? -0.674 8.735 21.973 1.00 98.00 81 GLU A C 1
ATOM 632 O O . GLU A 1 81 ? -0.143 7.629 22.003 1.00 98.00 81 GLU A O 1
ATOM 637 N N . HIS A 1 82 ? -1.962 8.874 21.655 1.00 98.19 82 HIS A N 1
ATOM 638 C CA . HIS A 1 82 ? -2.844 7.763 21.282 1.00 98.19 82 HIS A CA 1
ATOM 639 C C . HIS A 1 82 ? -3.375 7.928 19.851 1.00 98.19 82 HIS A C 1
ATOM 641 O O . HIS A 1 82 ? -4.581 7.856 19.599 1.00 98.19 82 HIS A O 1
ATOM 647 N N . VAL A 1 83 ? -2.474 8.206 18.906 1.00 98.50 83 VAL A N 1
ATOM 648 C CA . VAL A 1 83 ? -2.801 8.319 17.477 1.00 98.50 83 VAL A CA 1
ATOM 649 C C . VAL A 1 83 ? -2.863 6.924 16.850 1.00 98.50 83 VAL A C 1
ATOM 651 O O . VAL A 1 83 ? -2.035 6.058 17.146 1.00 98.50 83 VAL A O 1
ATOM 654 N N . TRP A 1 84 ? -3.842 6.689 15.971 1.00 98.69 84 TRP A N 1
ATOM 655 C CA . TRP A 1 84 ? -3.980 5.416 15.255 1.00 98.69 84 TRP A CA 1
ATOM 656 C C . TRP A 1 84 ? -2.715 5.092 14.455 1.00 98.69 84 TRP A C 1
ATOM 658 O O . TRP A 1 84 ? -2.232 5.944 13.704 1.00 98.69 84 TRP A O 1
ATOM 668 N N . SER A 1 85 ? -2.190 3.865 14.571 1.00 98.69 85 SER A N 1
ATOM 669 C CA . SER A 1 85 ? -0.879 3.520 14.002 1.00 98.69 85 SER A CA 1
ATOM 670 C C . SER A 1 85 ? -0.822 3.724 12.487 1.00 98.69 85 SER A C 1
ATOM 672 O O . SER A 1 85 ? 0.186 4.170 11.942 1.00 98.69 85 SER A O 1
ATOM 674 N N . LEU A 1 86 ? -1.925 3.431 11.801 1.00 98.62 86 LEU A N 1
ATOM 675 C CA . LEU A 1 86 ? -2.011 3.491 10.345 1.00 98.62 86 LEU A CA 1
ATOM 676 C C . LEU A 1 86 ? -2.383 4.886 9.806 1.00 98.62 86 LEU A C 1
ATOM 678 O O . LEU A 1 86 ? -2.536 5.048 8.593 1.00 98.62 86 LEU A O 1
ATOM 682 N N . LYS A 1 87 ? -2.527 5.908 10.665 1.00 98.69 87 LYS A N 1
ATOM 683 C CA . LYS A 1 87 ? -2.851 7.271 10.223 1.00 98.69 87 LYS A CA 1
ATOM 684 C C . LYS A 1 87 ? -1.681 7.868 9.439 1.00 98.69 87 LYS A C 1
ATOM 686 O O . LYS A 1 87 ? -0.638 8.188 10.001 1.00 98.69 87 LYS A O 1
ATOM 691 N N . ILE A 1 88 ? -1.901 8.130 8.157 1.00 98.69 88 ILE A N 1
ATOM 692 C CA . ILE A 1 88 ? -1.046 8.975 7.310 1.00 98.69 88 ILE A CA 1
ATOM 693 C C . ILE A 1 88 ? -1.627 10.396 7.281 1.00 98.69 88 ILE A C 1
ATOM 695 O O . ILE A 1 88 ? -2.621 10.651 6.605 1.00 98.69 88 ILE A O 1
ATOM 699 N N . GLY A 1 89 ? -1.008 11.344 7.983 1.00 98.56 89 GLY A N 1
ATOM 700 C CA . GLY A 1 89 ? -1.549 12.700 8.170 1.00 98.56 89 GLY A CA 1
ATOM 701 C C . GLY A 1 89 ? -1.756 13.505 6.879 1.00 98.56 89 GLY A C 1
ATOM 702 O O . GLY A 1 89 ? -2.540 14.447 6.861 1.00 98.56 89 GLY A O 1
ATOM 703 N N . ALA A 1 90 ? -1.106 13.112 5.779 1.00 98.50 90 ALA A N 1
ATOM 704 C CA . ALA A 1 90 ? -1.331 13.698 4.456 1.00 98.50 90 ALA A CA 1
ATOM 705 C C . ALA A 1 90 ? -2.664 13.275 3.802 1.00 98.50 90 ALA A C 1
ATOM 707 O O . ALA A 1 90 ? -3.103 13.924 2.855 1.00 98.50 90 ALA A O 1
ATOM 708 N N . TYR A 1 91 ? -3.287 12.189 4.274 1.00 98.44 91 TYR A N 1
ATOM 709 C CA . TYR A 1 91 ? -4.500 11.601 3.690 1.00 98.44 91 TYR A CA 1
ATOM 710 C C . TYR A 1 91 ? -5.657 11.461 4.680 1.00 98.44 91 TYR A C 1
ATOM 712 O O . TYR A 1 91 ? -6.809 11.422 4.257 1.00 98.44 91 TYR A O 1
ATOM 720 N N . HIS A 1 92 ? -5.362 11.389 5.977 1.00 98.44 92 HIS A N 1
ATOM 721 C CA . HIS A 1 92 ? -6.353 11.144 7.018 1.00 98.44 92 HIS A CA 1
ATOM 722 C C . HIS A 1 92 ? -6.355 12.287 8.028 1.00 98.44 92 HIS A C 1
ATOM 724 O O . HIS A 1 92 ? -5.315 12.645 8.587 1.00 98.44 92 HIS A O 1
ATOM 730 N N . ASP A 1 93 ? -7.545 12.814 8.295 1.00 97.31 93 ASP A N 1
ATOM 731 C CA . ASP A 1 93 ? -7.787 13.828 9.311 1.00 97.31 93 ASP A CA 1
ATOM 732 C C . ASP A 1 93 ? -9.131 13.573 10.002 1.00 97.31 93 ASP A C 1
ATOM 734 O O . ASP A 1 93 ? -10.043 12.986 9.416 1.00 97.31 93 ASP A O 1
ATOM 738 N N . GLY A 1 94 ? -9.242 13.999 11.258 1.00 95.38 94 GLY A N 1
ATOM 739 C CA . GLY A 1 94 ? -10.464 13.882 12.050 1.00 95.38 94 GLY A CA 1
ATOM 740 C C . GLY A 1 94 ? -10.323 13.074 13.346 1.00 95.38 94 GLY A C 1
ATOM 741 O O . GLY A 1 94 ? -9.350 12.342 13.554 1.00 95.38 94 GLY A O 1
ATOM 742 N N . PRO A 1 95 ? -11.325 13.184 14.237 1.00 94.38 95 PRO A N 1
ATOM 743 C CA . PRO A 1 95 ? -11.250 12.665 15.604 1.00 94.38 95 PRO A CA 1
ATOM 744 C C . PRO A 1 95 ? -11.153 11.139 15.673 1.00 94.38 95 PRO A C 1
ATOM 746 O O . PRO A 1 95 ? -10.584 10.613 16.623 1.00 94.38 95 PRO A O 1
ATOM 749 N N . GLY A 1 96 ? -11.655 10.429 14.656 1.00 94.75 96 GLY A N 1
ATOM 750 C CA . GLY A 1 96 ? -11.555 8.972 14.566 1.00 94.75 96 GLY A CA 1
ATOM 751 C C . GLY A 1 96 ? -10.120 8.455 14.442 1.00 94.75 96 GLY A C 1
ATOM 752 O O . GLY A 1 96 ? -9.892 7.287 14.716 1.00 94.75 96 GLY A O 1
ATOM 753 N N . TYR A 1 97 ? -9.146 9.294 14.077 1.00 97.75 97 TYR A N 1
ATOM 754 C CA . TYR A 1 97 ? -7.746 8.886 13.911 1.00 97.75 97 TYR A CA 1
ATOM 755 C C . TYR A 1 97 ? -6.821 9.368 15.044 1.00 97.75 97 TYR A C 1
ATOM 757 O O . TYR A 1 97 ? -5.747 8.797 15.233 1.00 97.75 97 TYR A O 1
ATOM 765 N N . GLY A 1 98 ? -7.219 10.407 15.788 1.00 96.94 98 GLY A N 1
ATOM 766 C CA . GLY A 1 98 ? -6.373 11.092 16.775 1.00 96.94 98 GLY A CA 1
ATOM 767 C C . GLY A 1 98 ? -5.306 12.007 16.152 1.00 96.94 98 GLY A C 1
ATOM 768 O O . GLY A 1 98 ? -5.150 12.061 14.931 1.00 96.94 98 GLY A O 1
ATOM 769 N N . GLY A 1 99 ? -4.559 12.729 16.995 1.00 97.12 99 GLY A N 1
ATOM 770 C CA . GLY A 1 99 ? -3.475 13.639 16.587 1.00 97.12 99 GLY A CA 1
ATOM 771 C C . GLY A 1 99 ? -3.948 14.923 15.887 1.00 97.12 99 GLY A C 1
ATOM 772 O O . GLY A 1 99 ? -5.115 15.064 15.523 1.00 97.12 99 GLY A O 1
ATOM 773 N N . ALA A 1 100 ? -3.031 15.865 15.675 1.00 97.38 100 ALA A N 1
ATOM 774 C CA . ALA A 1 100 ? -3.298 17.119 14.971 1.00 97.38 100 ALA A CA 1
ATOM 775 C C . ALA A 1 100 ? -3.504 16.925 13.452 1.00 97.38 100 ALA A C 1
ATOM 777 O O . ALA A 1 100 ? -3.147 15.889 12.873 1.00 97.38 100 ALA A O 1
ATOM 778 N N . GLN A 1 101 ? -4.048 17.950 12.785 1.00 97.44 101 GLN A N 1
ATOM 779 C CA . GLN A 1 101 ? -4.163 17.976 11.324 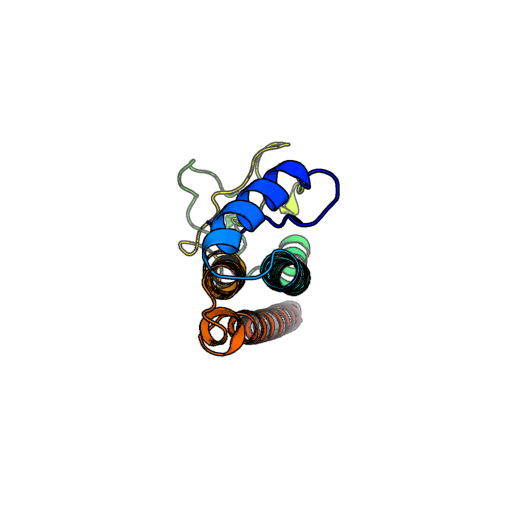1.00 97.44 101 GLN A CA 1
ATOM 780 C C . GLN A 1 101 ? -2.772 17.872 10.685 1.00 97.44 101 GLN A C 1
ATOM 782 O O . GLN A 1 101 ? -1.844 18.586 11.065 1.00 97.44 101 GLN A O 1
ATOM 787 N N . GLY A 1 102 ? -2.615 16.968 9.717 1.00 97.56 102 GLY A N 1
ATOM 788 C CA . GLY A 1 102 ? -1.326 16.705 9.070 1.00 97.56 102 GLY A CA 1
ATOM 789 C C . GLY A 1 102 ? -0.386 15.786 9.861 1.00 97.56 102 GLY A C 1
ATOM 790 O O . GLY A 1 102 ? 0.588 15.286 9.296 1.00 97.56 102 GLY A O 1
ATOM 791 N N . GLN A 1 103 ? -0.676 15.499 11.134 1.00 98.25 103 GLN A N 1
ATOM 792 C CA . GLN A 1 103 ? 0.122 14.583 11.946 1.00 98.25 103 GLN A CA 1
ATOM 793 C C . GLN A 1 103 ? -0.193 13.128 11.588 1.00 98.25 103 GLN A C 1
ATOM 795 O O . GLN A 1 103 ? -1.359 12.730 11.553 1.00 98.25 103 GLN A O 1
ATOM 800 N N . SER A 1 104 ? 0.848 12.332 11.345 1.00 98.75 104 SER A N 1
ATOM 801 C CA . SER A 1 104 ? 0.736 10.878 11.170 1.00 98.75 104 SER A CA 1
ATOM 802 C C . SER A 1 104 ? 0.856 10.162 12.513 1.00 98.75 104 SER A C 1
ATOM 804 O O . SER A 1 104 ? 1.472 10.691 13.435 1.00 98.75 104 SER A O 1
ATOM 806 N N . GLY A 1 105 ? 0.301 8.958 12.607 1.00 98.50 105 GLY A N 1
ATOM 807 C CA . GLY A 1 105 ? 0.576 8.065 13.726 1.00 98.50 105 GLY A CA 1
ATOM 808 C C . GLY A 1 105 ? 1.956 7.419 13.609 1.00 98.50 105 GLY A C 1
ATOM 809 O O . GLY A 1 105 ? 2.600 7.448 12.555 1.00 98.50 105 GLY A O 1
ATOM 810 N N . GLU A 1 106 ? 2.409 6.798 14.694 1.00 98.62 106 GLU A N 1
ATOM 811 C CA . GLU A 1 106 ? 3.568 5.910 14.644 1.00 98.62 106 GLU A CA 1
ATOM 812 C C . GLU A 1 106 ? 3.198 4.617 13.897 1.00 98.62 106 GLU A C 1
ATOM 814 O O . GLU A 1 106 ? 2.521 3.738 14.439 1.00 98.62 106 GLU A O 1
ATOM 819 N N . PHE A 1 107 ? 3.653 4.494 12.650 1.00 98.62 107 PHE A N 1
ATOM 820 C CA . PHE A 1 107 ? 3.445 3.308 11.819 1.00 98.62 107 PHE A CA 1
ATOM 821 C C . PHE A 1 107 ? 4.305 2.134 12.307 1.00 98.62 107 PHE A C 1
ATOM 823 O O . PHE A 1 107 ? 5.533 2.174 12.201 1.00 98.62 107 PHE A O 1
ATOM 830 N N . ARG A 1 108 ? 3.669 1.086 12.845 1.00 98.44 108 ARG A N 1
ATOM 831 C CA . ARG A 1 108 ? 4.352 0.009 13.582 1.00 98.44 108 ARG A CA 1
ATOM 832 C C . ARG A 1 108 ? 3.635 -1.338 13.476 1.00 98.44 108 ARG A C 1
ATOM 834 O O . ARG A 1 108 ? 2.454 -1.40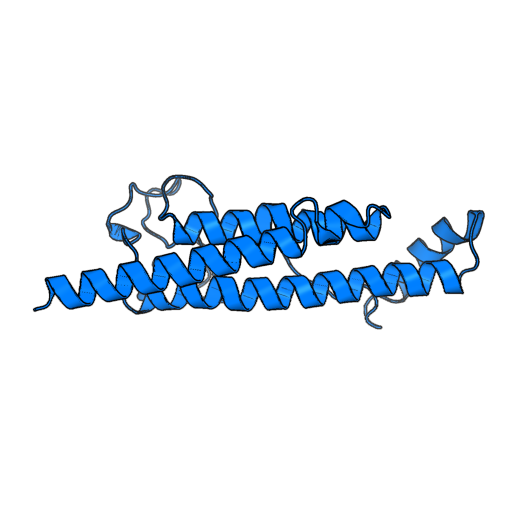5 13.155 1.00 98.44 108 ARG A O 1
ATOM 841 N N . MET A 1 109 ? 4.367 -2.409 13.786 1.00 98.25 109 MET A N 1
ATOM 842 C CA . MET A 1 109 ? 3.833 -3.770 13.965 1.00 98.25 109 MET A CA 1
ATOM 843 C C . MET A 1 109 ? 3.644 -4.167 15.439 1.00 98.25 109 MET A C 1
ATOM 845 O O . MET A 1 109 ? 3.177 -5.266 15.731 1.00 98.25 109 MET A O 1
ATOM 849 N N . SER A 1 110 ? 4.090 -3.324 16.369 1.00 98.25 110 SER A N 1
ATOM 850 C CA . SER A 1 110 ? 4.093 -3.553 17.817 1.00 98.25 110 SER A CA 1
ATOM 851 C C . SER A 1 110 ? 3.085 -2.635 18.507 1.00 98.25 110 SER A C 1
ATOM 853 O O . SER A 1 110 ? 2.710 -1.615 17.941 1.00 98.25 110 SER A O 1
ATOM 855 N N . ASN A 1 111 ? 2.647 -2.982 19.726 1.00 98.31 111 ASN A N 1
ATOM 856 C CA . ASN A 1 111 ? 1.713 -2.166 20.522 1.00 98.31 111 ASN A CA 1
ATOM 857 C C . ASN A 1 111 ? 0.564 -1.569 19.675 1.00 98.31 111 ASN A C 1
ATOM 859 O O . ASN A 1 111 ? 0.382 -0.351 19.573 1.00 98.31 111 ASN A O 1
ATOM 863 N N . CYS A 1 112 ? -0.123 -2.454 18.962 1.00 98.12 112 CYS A N 1
ATOM 864 C CA . CYS A 1 112 ? -1.228 -2.154 18.065 1.00 98.12 112 CYS A CA 1
ATOM 865 C C . CYS A 1 112 ? -2.164 -3.365 18.024 1.00 98.12 112 CYS A C 1
ATOM 867 O O . CYS A 1 112 ? -1.803 -4.454 18.485 1.00 98.12 112 CYS A O 1
ATOM 869 N N . SER A 1 113 ? -3.367 -3.177 17.497 1.00 96.25 113 SER A N 1
ATOM 870 C CA . SER A 1 113 ? -4.286 -4.285 17.253 1.00 96.25 113 SER A CA 1
ATOM 871 C C . SER A 1 113 ? -3.747 -5.233 16.173 1.00 96.25 113 SER A C 1
ATOM 873 O O . SER A 1 113 ? -2.924 -4.866 15.328 1.00 96.25 113 SER A O 1
ATOM 875 N N . ASP A 1 114 ? -4.255 -6.465 16.144 1.00 95.56 114 ASP A N 1
ATOM 876 C CA . ASP A 1 114 ? -3.859 -7.431 15.115 1.00 95.56 114 ASP A CA 1
ATOM 877 C C . ASP A 1 114 ? -4.201 -6.952 13.697 1.00 95.56 114 ASP A C 1
ATOM 879 O O . ASP A 1 114 ? -3.456 -7.241 12.761 1.00 95.56 114 ASP A O 1
ATOM 883 N N . ILE A 1 115 ? -5.287 -6.190 13.520 1.00 97.19 115 ILE A N 1
ATOM 884 C CA . ILE A 1 115 ? -5.654 -5.641 12.209 1.00 97.19 115 ILE A CA 1
ATOM 885 C C . ILE A 1 115 ? -4.668 -4.557 11.748 1.00 97.19 115 ILE A C 1
ATOM 887 O O . ILE A 1 115 ? -4.317 -4.513 10.565 1.00 97.19 115 ILE A O 1
ATOM 891 N N . GLU A 1 116 ? -4.160 -3.733 12.671 1.00 98.50 116 GLU A N 1
ATOM 892 C CA . GLU A 1 116 ? -3.103 -2.758 12.382 1.00 98.50 116 GLU A CA 1
ATOM 893 C C . GLU A 1 116 ? -1.805 -3.465 11.984 1.00 98.50 116 GLU A C 1
ATOM 895 O O . GLU A 1 116 ? -1.230 -3.155 10.937 1.00 98.50 116 GLU A O 1
ATOM 900 N N . ARG A 1 117 ? -1.405 -4.497 12.738 1.00 98.44 117 ARG A N 1
ATOM 901 C CA . ARG A 1 117 ? -0.234 -5.324 12.420 1.00 98.44 117 ARG A CA 1
ATOM 902 C C . ARG A 1 117 ? -0.374 -6.035 11.073 1.00 98.44 117 ARG A C 1
ATOM 904 O O . ARG A 1 117 ? 0.568 -6.040 10.285 1.00 98.44 117 ARG A O 1
ATOM 911 N N . VAL A 1 118 ? -1.540 -6.603 10.764 1.00 98.31 118 VAL A N 1
ATOM 912 C CA . VAL A 1 118 ? -1.818 -7.244 9.466 1.00 98.31 118 VAL A CA 1
ATOM 913 C C . VAL A 1 118 ? -1.654 -6.248 8.317 1.00 98.31 118 VAL A C 1
ATOM 915 O O . VAL A 1 118 ? -1.039 -6.587 7.304 1.00 98.31 118 VAL A O 1
ATOM 918 N N . CYS A 1 119 ? -2.145 -5.017 8.464 1.00 98.56 119 CYS A N 1
ATOM 919 C CA . CYS A 1 119 ? -1.931 -3.984 7.451 1.00 98.56 119 CYS A CA 1
ATOM 920 C C . CYS A 1 119 ? -0.449 -3.628 7.325 1.00 98.56 119 CYS A C 1
ATOM 922 O O . CYS A 1 119 ? 0.070 -3.610 6.207 1.00 98.56 119 CYS A O 1
ATOM 924 N N . PHE A 1 120 ? 0.240 -3.418 8.453 1.00 98.81 120 PHE A N 1
ATOM 925 C CA . PHE A 1 120 ? 1.673 -3.142 8.467 1.00 98.81 120 PHE A CA 1
ATOM 926 C C . PHE A 1 120 ? 2.452 -4.216 7.705 1.00 98.81 120 PHE A C 1
ATOM 928 O O . PHE A 1 120 ? 3.224 -3.889 6.813 1.00 98.81 120 PHE A O 1
ATOM 935 N N . GLU A 1 121 ? 2.242 -5.497 8.014 1.00 98.81 121 GLU A N 1
ATOM 936 C CA . GLU A 1 121 ? 2.961 -6.607 7.377 1.00 98.81 121 GLU A CA 1
ATOM 937 C C . GLU A 1 121 ? 2.648 -6.692 5.875 1.00 98.81 121 GLU A C 1
ATOM 939 O O . GLU A 1 121 ? 3.551 -6.905 5.063 1.00 98.81 121 GLU A O 1
ATOM 944 N N . SER A 1 122 ? 1.389 -6.457 5.489 1.00 98.69 122 SER A N 1
ATOM 945 C CA . SER A 1 122 ? 0.956 -6.506 4.089 1.00 98.69 122 SER A CA 1
ATOM 946 C C . SER A 1 122 ? 1.691 -5.495 3.210 1.00 98.69 122 SER A C 1
ATOM 948 O O . SER A 1 122 ? 2.242 -5.861 2.169 1.00 98.69 122 SER A O 1
ATOM 950 N N . VAL A 1 123 ? 1.778 -4.234 3.641 1.00 98.62 123 VAL A N 1
ATOM 951 C CA . VAL A 1 123 ? 2.479 -3.192 2.872 1.00 98.62 123 VAL A CA 1
ATOM 952 C C . VAL A 1 123 ? 3.984 -3.160 3.150 1.00 98.62 123 VAL A C 1
ATOM 954 O O . VAL A 1 123 ? 4.786 -2.934 2.245 1.00 98.62 123 VAL A O 1
ATOM 957 N N . GLY A 1 124 ? 4.386 -3.392 4.396 1.00 98.31 124 GLY A N 1
ATOM 958 C CA . GLY A 1 124 ? 5.758 -3.266 4.879 1.00 98.31 124 GLY A CA 1
ATOM 959 C C . GLY A 1 124 ? 6.658 -4.426 4.481 1.00 98.31 124 GLY A C 1
ATOM 960 O O . GLY A 1 124 ? 7.855 -4.211 4.279 1.00 98.31 124 GLY A O 1
ATOM 961 N N . TYR A 1 125 ? 6.093 -5.626 4.319 1.00 98.44 125 TYR A N 1
ATOM 962 C CA . TYR A 1 125 ? 6.825 -6.831 3.928 1.00 98.44 125 TYR A CA 1
ATOM 963 C C . TYR A 1 125 ? 6.396 -7.307 2.541 1.00 98.44 125 TYR A C 1
ATOM 965 O O . TYR A 1 125 ? 7.151 -7.132 1.583 1.00 98.44 125 TYR A O 1
ATOM 973 N N . TRP A 1 126 ? 5.173 -7.824 2.404 1.00 98.62 126 TRP A N 1
ATOM 974 C CA . TRP A 1 126 ? 4.723 -8.574 1.221 1.00 98.62 126 TRP A CA 1
ATOM 975 C C . TRP A 1 126 ? 4.691 -7.721 -0.047 1.00 98.62 126 TRP A C 1
ATOM 977 O O . TRP A 1 126 ? 5.250 -8.101 -1.076 1.00 98.62 126 TRP A O 1
ATOM 987 N N . MET A 1 127 ? 4.146 -6.504 0.028 1.00 98.62 127 MET A N 1
ATOM 988 C CA . MET A 1 127 ? 4.167 -5.568 -1.101 1.00 98.62 127 MET A CA 1
ATOM 989 C C . MET A 1 127 ? 5.598 -5.216 -1.532 1.00 98.62 127 MET A C 1
ATOM 991 O O . MET A 1 127 ? 5.878 -5.044 -2.722 1.00 98.62 127 MET A O 1
ATOM 995 N N . THR A 1 128 ? 6.541 -5.162 -0.586 1.00 98.62 128 THR A N 1
ATOM 996 C CA . THR A 1 128 ? 7.945 -4.906 -0.922 1.00 98.62 128 THR A CA 1
ATOM 997 C C . THR A 1 128 ? 8.599 -6.095 -1.620 1.00 98.62 128 THR A C 1
ATOM 999 O O . THR A 1 128 ? 9.472 -5.874 -2.457 1.00 98.62 128 THR A O 1
ATOM 1002 N N . TYR A 1 129 ? 8.156 -7.326 -1.352 1.00 98.69 129 TYR A N 1
ATOM 1003 C CA . TYR A 1 129 ? 8.628 -8.521 -2.057 1.00 98.69 129 TYR A CA 1
ATOM 1004 C C . TYR A 1 129 ? 8.137 -8.542 -3.500 1.00 98.69 129 TYR A C 1
ATOM 1006 O O . TYR A 1 129 ? 8.889 -8.931 -4.383 1.00 98.69 129 TYR A O 1
ATOM 1014 N N . ILE A 1 130 ? 6.947 -8.005 -3.778 1.00 98.81 130 ILE A N 1
ATOM 1015 C CA . ILE A 1 130 ? 6.456 -7.829 -5.153 1.00 98.81 130 ILE A CA 1
ATOM 1016 C C . ILE A 1 130 ? 7.340 -6.853 -5.919 1.00 98.81 130 ILE A C 1
ATOM 1018 O O . ILE A 1 130 ? 7.890 -7.207 -6.962 1.00 98.81 130 ILE A O 1
ATOM 1022 N N . PHE A 1 131 ? 7.547 -5.649 -5.376 1.00 98.69 131 PHE A N 1
ATOM 1023 C CA . PHE A 1 131 ? 8.407 -4.659 -6.024 1.00 98.69 131 PHE A CA 1
ATOM 1024 C C . PHE A 1 131 ? 9.827 -5.197 -6.229 1.00 98.69 131 PHE A C 1
ATOM 1026 O O . PHE A 1 131 ? 10.369 -5.133 -7.332 1.00 98.69 131 PHE A O 1
ATOM 1033 N N . LYS A 1 132 ? 10.446 -5.736 -5.173 1.00 98.69 132 LYS A N 1
ATOM 1034 C CA . LYS A 1 132 ? 11.832 -6.203 -5.243 1.00 98.69 132 LYS A CA 1
ATOM 1035 C C . LYS A 1 132 ? 11.976 -7.495 -6.040 1.00 98.69 132 LYS A C 1
ATOM 1037 O O . LYS A 1 132 ? 12.960 -7.610 -6.760 1.00 98.69 132 LYS A O 1
ATOM 1042 N N . GLY A 1 133 ? 11.025 -8.414 -5.967 1.00 98.69 133 GLY A N 1
ATOM 1043 C CA . GLY A 1 133 ? 11.025 -9.651 -6.743 1.00 98.69 133 GLY A CA 1
ATOM 1044 C C . GLY A 1 133 ? 10.966 -9.359 -8.236 1.00 98.69 133 GLY A C 1
ATOM 1045 O O . GLY A 1 133 ? 11.856 -9.772 -8.975 1.00 98.69 133 GLY A O 1
ATOM 1046 N N . MET A 1 134 ? 10.009 -8.533 -8.669 1.00 98.75 134 MET A N 1
ATOM 1047 C CA . MET A 1 134 ? 9.886 -8.132 -10.075 1.00 98.75 134 MET A CA 1
ATOM 1048 C C . MET A 1 134 ? 11.099 -7.329 -10.566 1.00 98.75 134 MET A C 1
ATOM 1050 O O . MET A 1 134 ? 11.554 -7.536 -11.688 1.00 98.75 134 MET A O 1
ATOM 1054 N N . ALA A 1 135 ? 11.663 -6.452 -9.728 1.00 98.62 135 ALA A N 1
ATOM 1055 C CA . ALA A 1 135 ? 12.844 -5.660 -10.083 1.00 98.62 135 ALA A CA 1
ATOM 1056 C C . ALA A 1 135 ? 14.119 -6.502 -10.278 1.00 98.62 135 ALA A C 1
ATOM 1058 O O . ALA A 1 135 ? 14.999 -6.096 -11.032 1.00 98.62 135 ALA A O 1
ATOM 1059 N N . HIS A 1 136 ? 14.232 -7.652 -9.603 1.00 98.75 136 HIS A N 1
ATOM 1060 C CA . HIS A 1 136 ? 15.426 -8.510 -9.635 1.00 98.75 136 HIS A CA 1
ATOM 1061 C C . HIS A 1 136 ? 15.168 -9.880 -10.285 1.00 98.75 136 HIS A C 1
ATOM 1063 O O . HIS A 1 136 ? 15.975 -10.793 -10.129 1.00 98.75 136 HIS A O 1
ATOM 1069 N N . GLY A 1 137 ? 14.047 -10.044 -10.997 1.00 98.50 137 GLY A N 1
ATOM 1070 C CA . GLY A 1 137 ? 13.709 -11.280 -11.711 1.00 98.50 137 GLY A CA 1
ATOM 1071 C C . GLY A 1 137 ? 13.381 -12.482 -10.816 1.00 98.50 137 GLY A C 1
ATOM 1072 O O . GLY A 1 137 ? 13.344 -13.611 -11.302 1.00 98.50 137 GLY A O 1
ATOM 1073 N N . SER A 1 138 ? 13.125 -12.269 -9.521 1.00 98.75 138 SER A N 1
ATOM 1074 C CA . SER A 1 138 ? 12.639 -13.313 -8.615 1.00 98.75 138 SER A CA 1
ATOM 1075 C C . SER A 1 138 ? 11.116 -13.384 -8.684 1.00 98.75 138 SER A C 1
ATOM 1077 O O . SER A 1 138 ? 10.385 -12.765 -7.906 1.00 98.75 138 SER A O 1
ATOM 1079 N N . TRP A 1 139 ? 10.624 -14.143 -9.661 1.00 98.62 139 TRP A N 1
ATOM 1080 C CA . TRP A 1 139 ? 9.190 -14.280 -9.927 1.00 98.62 139 TRP A CA 1
ATOM 1081 C C . TRP A 1 139 ? 8.426 -14.874 -8.745 1.00 98.62 139 TRP A C 1
ATOM 1083 O O . TRP A 1 139 ? 7.273 -14.511 -8.508 1.00 98.62 139 TRP A O 1
ATOM 1093 N N . ASN A 1 140 ? 9.067 -15.764 -7.983 1.00 98.62 140 ASN A N 1
ATOM 1094 C CA . ASN A 1 140 ? 8.416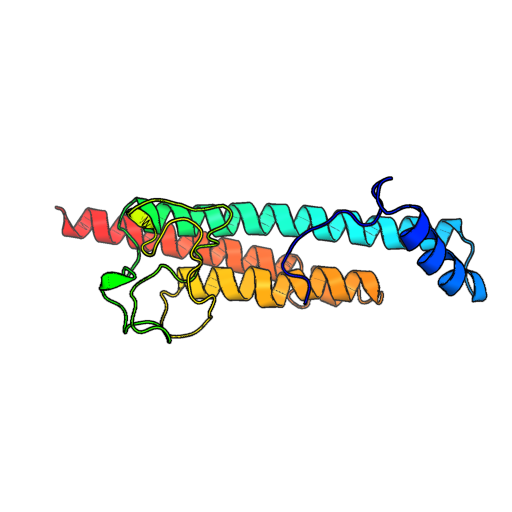 -16.418 -6.856 1.00 98.62 140 ASN A CA 1
ATOM 1095 C C . ASN A 1 140 ? 8.311 -15.495 -5.638 1.00 98.62 140 ASN A C 1
ATOM 1097 O O . ASN A 1 140 ? 7.269 -15.508 -4.990 1.00 98.62 140 ASN A O 1
ATOM 1101 N N . ASP A 1 141 ? 9.307 -14.639 -5.378 1.00 98.69 141 ASP A N 1
ATOM 1102 C CA . ASP A 1 141 ? 9.192 -13.581 -4.357 1.00 98.69 141 ASP A CA 1
ATOM 1103 C C . ASP A 1 141 ? 8.074 -12.598 -4.697 1.00 98.69 141 ASP A C 1
ATOM 1105 O O . ASP A 1 141 ? 7.379 -12.112 -3.812 1.00 98.69 141 ASP A O 1
ATOM 1109 N N . ALA A 1 142 ? 7.833 -12.344 -5.987 1.00 98.81 142 ALA A N 1
ATOM 1110 C CA . ALA A 1 142 ? 6.713 -11.512 -6.405 1.00 98.81 142 ALA A CA 1
ATOM 1111 C C . ALA A 1 142 ? 5.344 -12.204 -6.305 1.00 98.81 142 ALA A C 1
ATOM 1113 O O . ALA A 1 142 ? 4.306 -11.543 -6.382 1.00 98.81 142 ALA A O 1
ATOM 1114 N N . THR A 1 143 ? 5.306 -13.522 -6.109 1.00 98.81 143 THR A N 1
ATOM 1115 C CA . THR A 1 143 ? 4.076 -14.321 -6.158 1.00 98.81 143 THR A CA 1
ATOM 1116 C C . THR A 1 143 ? 3.924 -15.226 -4.935 1.00 98.81 143 THR A C 1
ATOM 1118 O O . THR A 1 143 ? 3.337 -14.797 -3.940 1.00 98.81 143 THR A O 1
ATOM 1121 N N . TYR A 1 144 ? 4.401 -16.472 -5.007 1.00 98.50 144 TYR A N 1
ATOM 1122 C CA . TYR A 1 144 ? 4.141 -17.524 -4.019 1.00 98.50 144 TYR A CA 1
ATOM 1123 C C . TYR A 1 144 ? 4.949 -17.393 -2.725 1.00 98.50 144 TYR A C 1
ATOM 1125 O O . TYR A 1 144 ? 4.400 -17.688 -1.662 1.00 98.50 144 TYR A O 1
ATOM 1133 N N . CYS A 1 145 ? 6.199 -16.927 -2.788 1.00 98.56 145 CYS A N 1
ATOM 1134 C CA . CYS A 1 145 ? 7.052 -16.661 -1.624 1.00 98.56 145 CYS A CA 1
ATOM 1135 C C . CYS A 1 145 ? 6.659 -15.334 -0.966 1.00 98.56 145 CYS A C 1
ATOM 1137 O O . CYS A 1 145 ? 7.403 -14.362 -0.965 1.00 98.56 145 CYS A O 1
ATOM 1139 N N . ASP A 1 146 ? 5.437 -15.301 -0.445 1.00 98.50 146 ASP A N 1
ATOM 1140 C CA . ASP A 1 146 ? 4.876 -14.207 0.347 1.00 98.50 146 ASP A CA 1
ATOM 1141 C C . ASP A 1 146 ? 4.781 -12.843 -0.364 1.00 98.50 146 ASP A C 1
ATOM 1143 O O . ASP A 1 146 ? 4.517 -11.836 0.282 1.00 98.50 146 ASP A O 1
ATOM 1147 N N . GLY A 1 147 ? 4.906 -12.803 -1.693 1.00 98.69 147 GLY A N 1
ATOM 1148 C CA . GLY A 1 147 ? 4.591 -11.631 -2.508 1.00 98.69 147 GLY A CA 1
ATOM 1149 C C . GLY A 1 147 ? 3.085 -11.438 -2.680 1.00 98.69 147 GLY A C 1
ATOM 1150 O O . GLY A 1 147 ? 2.336 -11.257 -1.719 1.00 98.69 147 GLY A O 1
ATOM 1151 N N . SER A 1 148 ? 2.610 -11.506 -3.926 1.00 98.81 148 SER A N 1
ATOM 1152 C CA . SER A 1 148 ? 1.199 -11.281 -4.269 1.00 98.81 148 SER A CA 1
ATOM 1153 C C . SER A 1 148 ? 0.237 -12.176 -3.480 1.00 98.81 148 SER A C 1
ATOM 1155 O O . SER A 1 148 ? -0.742 -11.680 -2.919 1.00 98.81 148 SER A O 1
ATOM 1157 N N . PHE A 1 149 ? 0.549 -13.470 -3.349 1.00 98.75 149 PHE A N 1
ATOM 1158 C CA . PHE A 1 149 ? -0.281 -14.397 -2.573 1.00 98.75 149 PHE A CA 1
ATOM 1159 C C . PHE A 1 149 ? -0.059 -14.267 -1.059 1.00 98.75 149 PHE A C 1
ATOM 1161 O O . PHE A 1 149 ? -0.902 -14.701 -0.274 1.00 98.75 149 PHE A O 1
ATOM 1168 N N . GLY A 1 150 ? 1.045 -13.644 -0.632 1.00 98.75 150 GLY A N 1
ATOM 1169 C CA . GLY A 1 150 ? 1.216 -13.167 0.739 1.00 98.75 150 GLY A CA 1
ATOM 1170 C C . GLY A 1 150 ? 0.187 -12.097 1.071 1.00 98.75 150 GLY A C 1
ATOM 1171 O O . GLY A 1 150 ? -0.593 -12.267 2.004 1.00 98.75 150 GLY A O 1
ATOM 1172 N N . MET A 1 151 ? 0.080 -11.056 0.247 1.00 98.88 151 MET A N 1
ATOM 1173 C CA . MET A 1 151 ? -0.942 -10.019 0.433 1.00 98.88 151 MET A CA 1
ATOM 1174 C C . MET A 1 151 ? -2.366 -10.595 0.444 1.00 98.88 151 MET A C 1
ATOM 1176 O O . MET A 1 151 ? -3.158 -10.214 1.303 1.00 98.88 151 MET A O 1
ATOM 1180 N N . ASP A 1 152 ? -2.677 -11.570 -0.419 1.00 98.88 152 ASP A N 1
ATOM 1181 C CA . ASP A 1 152 ? -4.003 -12.213 -0.448 1.00 98.88 152 ASP A CA 1
ATOM 1182 C C . ASP A 1 152 ? -4.347 -12.923 0.867 1.00 98.88 152 ASP A C 1
ATOM 1184 O O . ASP A 1 152 ? -5.457 -12.788 1.391 1.00 98.88 152 ASP A O 1
ATOM 1188 N N . ARG A 1 153 ? -3.387 -13.648 1.454 1.00 98.81 153 ARG A N 1
ATOM 1189 C CA . ARG A 1 153 ? -3.589 -14.297 2.757 1.00 98.81 153 ARG A CA 1
ATOM 1190 C C . ARG A 1 153 ? -3.814 -13.273 3.869 1.00 98.81 153 ARG A C 1
ATOM 1192 O O . ARG A 1 153 ? -4.619 -13.525 4.765 1.00 98.81 153 ARG A O 1
ATOM 1199 N N . TRP A 1 154 ? -3.136 -12.127 3.824 1.00 98.62 154 TRP A N 1
ATOM 1200 C CA . TRP A 1 154 ? -3.299 -11.068 4.825 1.00 98.62 154 TRP A CA 1
ATOM 1201 C C . TRP A 1 154 ? -4.608 -10.297 4.648 1.00 98.62 154 TRP A C 1
ATOM 1203 O O . TRP A 1 154 ? -5.256 -9.995 5.647 1.00 98.62 154 TRP A O 1
ATOM 1213 N N . LEU A 1 155 ? -5.074 -10.089 3.415 1.00 98.75 155 LEU A N 1
ATOM 1214 C CA . LEU A 1 155 ? -6.422 -9.585 3.150 1.00 98.75 155 LEU A CA 1
ATOM 1215 C C . LEU A 1 155 ? -7.492 -10.543 3.699 1.00 98.75 155 LEU A C 1
ATOM 1217 O O . LEU A 1 155 ? -8.455 -10.104 4.327 1.00 98.75 155 LEU A O 1
ATOM 1221 N N . GLY A 1 156 ? -7.302 -11.856 3.529 1.00 98.50 156 GLY A N 1
ATOM 1222 C CA . GLY A 1 156 ? -8.158 -12.872 4.144 1.00 98.50 156 GLY A CA 1
ATOM 1223 C C . GLY A 1 156 ? -8.210 -12.745 5.670 1.00 98.50 156 GLY A C 1
ATOM 1224 O O . GLY A 1 156 ? -9.297 -12.684 6.245 1.00 98.50 156 GLY A O 1
ATOM 1225 N N . LYS A 1 157 ? -7.048 -12.619 6.327 1.00 98.25 157 LYS A N 1
ATOM 1226 C CA . LYS A 1 157 ? -6.961 -12.386 7.781 1.00 98.25 157 LYS A CA 1
ATOM 1227 C C . LYS A 1 157 ? -7.668 -11.097 8.205 1.00 98.25 157 LYS A C 1
ATOM 1229 O O . LYS A 1 157 ? -8.413 -11.118 9.180 1.00 98.25 157 LYS A O 1
ATOM 1234 N N . ALA A 1 158 ? -7.479 -10.004 7.465 1.00 97.94 158 ALA A N 1
ATOM 1235 C CA . ALA A 1 158 ? -8.112 -8.721 7.753 1.00 97.94 158 ALA A CA 1
ATOM 1236 C C . ALA A 1 158 ? -9.646 -8.817 7.722 1.00 97.94 158 ALA A C 1
ATOM 1238 O O . ALA A 1 158 ? -10.321 -8.355 8.642 1.00 97.94 158 ALA A O 1
ATOM 1239 N N . LYS A 1 159 ? -10.201 -9.471 6.693 1.00 98.19 159 LYS A N 1
ATOM 1240 C CA . LYS A 1 159 ? -11.650 -9.683 6.560 1.00 98.19 159 LYS A CA 1
ATOM 1241 C C . LYS A 1 159 ? -12.214 -10.533 7.699 1.00 98.19 159 LYS A C 1
ATOM 1243 O O . LYS A 1 159 ? -13.236 -10.161 8.269 1.00 98.19 159 LYS A O 1
ATOM 1248 N N . VAL A 1 160 ? -11.534 -11.622 8.065 1.00 97.44 160 VAL A N 1
ATOM 1249 C CA . VAL A 1 160 ? -11.948 -12.486 9.187 1.00 97.44 160 VAL A CA 1
ATOM 1250 C C . VAL A 1 160 ? -11.924 -11.724 10.513 1.00 97.44 160 VAL A C 1
ATOM 1252 O O . VAL A 1 160 ? -12.899 -11.782 11.259 1.00 97.44 160 VAL A O 1
ATOM 1255 N N . ALA A 1 161 ? -10.858 -10.968 10.789 1.00 93.88 161 ALA A N 1
ATOM 1256 C CA . ALA A 1 161 ? -10.758 -10.160 12.005 1.00 93.88 161 ALA A CA 1
ATOM 1257 C C . ALA A 1 161 ? -11.875 -9.105 12.079 1.00 93.88 161 ALA A C 1
ATOM 1259 O O . ALA A 1 161 ? -12.491 -8.924 13.127 1.00 93.88 161 ALA A O 1
ATOM 1260 N N . SER A 1 162 ? -12.198 -8.460 10.953 1.00 95.44 162 SER A N 1
ATOM 1261 C CA . SER A 1 162 ? -13.303 -7.498 10.885 1.00 95.44 162 SER A CA 1
ATOM 1262 C C . SER A 1 162 ? -14.664 -8.136 11.143 1.00 95.44 162 SER A C 1
ATOM 1264 O O . SER A 1 162 ? -15.466 -7.577 11.891 1.00 95.44 162 SER A O 1
ATOM 1266 N N . GLU A 1 163 ? -14.931 -9.313 10.572 1.00 96.31 163 GLU A N 1
ATOM 1267 C CA . GLU A 1 163 ? -16.170 -10.046 10.846 1.00 96.31 163 GLU A CA 1
ATOM 1268 C C . GLU A 1 163 ? -16.281 -10.404 12.333 1.00 96.31 163 GLU A C 1
ATOM 1270 O O . GLU A 1 163 ? -17.331 -10.195 12.942 1.00 96.31 163 GLU A O 1
ATOM 1275 N N . GLN A 1 164 ? -15.198 -10.905 12.933 1.00 95.44 164 GLN A N 1
ATOM 1276 C CA . GLN A 1 164 ? -15.165 -11.275 14.347 1.00 95.44 164 GLN A CA 1
ATOM 1277 C C . GLN A 1 164 ? -15.423 -10.076 15.261 1.00 95.44 164 GLN A C 1
ATOM 1279 O O . GLN A 1 164 ? -16.315 -10.162 16.104 1.00 95.44 164 GLN A O 1
ATOM 1284 N N . ALA A 1 165 ? -14.723 -8.956 15.053 1.00 94.19 165 ALA A N 1
ATOM 1285 C CA . ALA A 1 165 ? -14.925 -7.731 15.828 1.00 94.19 165 ALA A CA 1
ATOM 1286 C C . ALA A 1 165 ? -16.388 -7.266 15.755 1.00 94.19 165 ALA A C 1
ATOM 1288 O O . ALA A 1 165 ? -17.054 -7.111 16.775 1.00 94.19 165 ALA A O 1
ATOM 1289 N N . ARG A 1 166 ? -16.949 -7.181 14.541 1.00 94.62 166 ARG A N 1
ATOM 1290 C CA . ARG A 1 166 ? -18.352 -6.781 14.334 1.00 94.62 166 ARG A CA 1
ATOM 1291 C C . ARG A 1 166 ? -19.342 -7.720 15.022 1.00 94.62 166 ARG A C 1
ATOM 1293 O O . ARG A 1 166 ? -20.344 -7.259 15.568 1.00 94.62 166 ARG A O 1
ATOM 1300 N N . ARG A 1 167 ? -19.083 -9.031 14.999 1.00 96.00 167 ARG A N 1
ATOM 1301 C CA . ARG A 1 167 ? -19.933 -10.034 15.654 1.00 96.00 167 ARG A CA 1
ATOM 1302 C C . ARG A 1 167 ? -19.884 -9.922 17.173 1.00 96.00 167 ARG A C 1
ATOM 1304 O O . ARG A 1 167 ? -20.945 -9.981 17.787 1.00 96.00 167 ARG A O 1
ATOM 1311 N N . PHE A 1 168 ? -18.705 -9.745 17.767 1.00 94.81 168 PHE A N 1
ATOM 1312 C CA . PHE A 1 168 ? -18.587 -9.564 19.214 1.00 94.81 168 PHE A CA 1
ATOM 1313 C C . PHE A 1 168 ? -19.250 -8.268 19.670 1.00 94.81 168 PHE A C 1
ATOM 1315 O O . PHE A 1 168 ? -20.134 -8.327 20.520 1.00 94.81 168 PHE A O 1
ATOM 1322 N N . THR A 1 169 ? -18.984 -7.144 18.999 1.00 93.00 169 THR A N 1
ATOM 1323 C CA . THR A 1 169 ? -19.657 -5.874 19.302 1.00 93.00 169 THR A CA 1
ATOM 1324 C C . THR A 1 169 ? -21.185 -5.989 19.206 1.00 93.00 169 THR A C 1
ATOM 1326 O O . THR A 1 169 ? -21.908 -5.387 19.998 1.00 93.00 169 THR A O 1
ATOM 1329 N N . ALA A 1 170 ? -21.715 -6.749 18.240 1.00 94.69 170 ALA A N 1
ATOM 1330 C CA . ALA A 1 170 ? -23.157 -6.970 18.118 1.00 94.69 170 ALA A CA 1
ATOM 1331 C C . ALA A 1 170 ? -23.732 -7.838 19.251 1.00 94.69 170 ALA A C 1
ATOM 1333 O O . ALA A 1 170 ? -24.868 -7.613 19.666 1.00 94.69 170 ALA A O 1
ATOM 1334 N N . LEU A 1 171 ? -22.969 -8.820 19.741 1.00 96.69 171 LEU A N 1
ATOM 1335 C CA . LEU A 1 171 ? -23.362 -9.665 20.870 1.00 96.69 171 LEU A CA 1
ATOM 1336 C C . LEU A 1 171 ? -23.314 -8.910 22.202 1.00 96.69 171 LEU A C 1
ATOM 1338 O O . LEU A 1 171 ? -24.215 -9.085 23.008 1.00 96.69 171 LEU A O 1
ATOM 1342 N N . GLU A 1 172 ? -22.312 -8.062 22.420 1.00 94.06 172 GLU A N 1
ATOM 1343 C CA . GLU A 1 172 ? -22.120 -7.309 23.671 1.00 94.06 172 GLU A CA 1
ATOM 1344 C C . GLU A 1 172 ? -23.095 -6.138 23.835 1.00 94.06 172 GLU A C 1
ATOM 1346 O O . GLU A 1 172 ? -23.368 -5.702 24.950 1.00 94.06 172 GLU A O 1
ATOM 1351 N N . LYS A 1 173 ? -23.635 -5.620 22.726 1.00 92.81 173 LYS A N 1
ATOM 1352 C CA . LYS A 1 173 ? -24.682 -4.586 22.742 1.00 92.81 173 LYS A CA 1
ATOM 1353 C C . LYS A 1 173 ? -26.079 -5.132 23.045 1.00 92.81 173 LYS A C 1
ATOM 1355 O O . LYS A 1 173 ? -26.980 -4.327 23.285 1.00 92.81 173 LYS A O 1
ATOM 1360 N N . LYS A 1 174 ? -26.281 -6.446 22.939 1.00 80.94 174 LYS A N 1
ATOM 1361 C CA . LYS A 1 174 ? -27.577 -7.104 23.133 1.00 80.94 174 LYS A CA 1
ATOM 1362 C C . LYS A 1 174 ? -27.799 -7.456 24.599 1.00 80.94 174 LYS A C 1
ATOM 1364 O O . LYS A 1 174 ? -28.955 -7.279 25.042 1.00 80.94 174 LYS A O 1
#

Foldseek 3Di:
DLLDADQCLDPVNPVVLVVQLVVVVVPDDSVVSSVLVNVLNVLLVVLVVLLVLLVVLVLVCLQVCLQVPHQVPWQADPVRHSFAQQAQLVPDDDDSGDDDRRDGHNNDLPRGGPSSNLSSCSSVPQSVLLNVCSVVVVVCSCPVVLHPVVSVVSSVVSVVVSVVSVVVVVVVVD

Radius of gyration: 19.18 Å; chains: 1; bounding box: 52×36×52 Å

Sequence (174 aa):
MGMSNADRGAPLWKEKRDTWVSVCDDCHSPRFARENLQAMDEACKDAGLKYTETFKVAENLQLDGMGEPMPKDLHPDWAGEHVWSLKIGAYHDGPGYGGAQGQSGEFRMSNCSDIERVCFESVGYWMTYIFKGMAHGSWNDATYCDGSFGMDRWLGKAKVASEQARRFTALEKK

pLDDT: mean 97.49, std 3.68, range [57.44, 98.88]

Secondary structure (DSSP, 8-state):
---S---SSSGGGHHHHHHHHHHHTTTS-HHHHHHHHHHHHHHHHHHHHHHHHHHHHHHHHHHTT--SS-GGGSPP-TTS----TT--TTT--STTT-SSTTPPP---SSSS-HHHHHHHHIIIIIHHHHHHHHHTT-TTTTTTSSSHHHHHHHHHHHHHHHHHHHHHHHHHT-